Protein 5D8V (pdb70)

B-factor: mean 5.88, std 4.61, range [1.9, 56.26]

Secondary structure (DSSP, 8-state):
---TTB--TT-HHHHHHT-BSSGGGS-HHHH--TTS-GGG--GGGBTTEEEEEEETTEEEETTSTT-BEETT-B-TT--B---

Radius of gyration: 11.45 Å; Cα contacts (8 Å, |Δi|>4): 196; chains: 1; bounding box: 30×28×24 Å

Solvent-accessible surface area: 4883 Å² total; per-residue (Å²): 144,50,37,122,66,11,4,79,85,122,22,111,60,2,108,80,38,115,22,50,82,46,4,110,148,27,97,27,83,86,38,65,101,94,52,51,79,34,112,90,0,52,13,43,39,12,63,62,35,68,74,155,64,43,137,50,76,41,28,1,13,104,50,5,109,72,84,19,3,16,24,74,0,2,14,33,32,7,60,73,106,90,87

Organism: Thermochromatium tepidum (NCBI:txid1050)

InterPro domains:
  IPR000170 High potential iron-sulphur protein [PF01355] (7-82)
  IPR000170 High potential iron-sulphur protein [PS51373] (1-83)
  IPR036369 High potential iron-sulphur protein superfamily [G3DSA:4.10.490.10] (2-83)
  IPR036369 High potential iron-sulphur protein superfamily [SSF57652] (3-83)

Sequence (83 aa):
AAAAPPANNAVTTAADDDDPTAIALKYNQQDATKKSERVAAARRPGLPPPPEEEEQHCANCQFMMQQAANNVVGGEEGDWKKKGCQQLFPPGGKKLINVNGWCASWTLKAAGG

Foldseek 3Di:
DFPPQADDDPPPVCVVFQKDLAQVPGPQCVLVDDDDNSVVFFQLQFQQWDPPDDDDQWTDGVVRPSGTGGRNMDTSVGDGNPD

Structure (mmCIF, N/CA/C/O backbone):
data_5D8V
#
_entry.id   5D8V
#
_cell.length_a   46.478
_cell.length_b   58.905
_cell.length_c   23.436
_cell.angle_alpha   90.00
_cell.angle_beta   90.00
_cell.angle_gamma   90.00
#
_symmetry.space_group_name_H-M   'P 21 21 21'
#
loop_
_entity.id
_entity.type
_entity.pdbx_description
1 polymer 'High-potential iron-sulfur protein'
2 non-polymer 'IRON/SULFUR CLUSTER'
3 non-polymer 'SULFATE ION'
4 non-polymer GLYCEROL
5 water water
#
loop_
_atom_site.group_PDB
_atom_site.id
_atom_site.type_symbol
_atom_site.label_atom_id
_atom_site.label_alt_id
_atom_site.label_comp_id
_atom_site.label_asym_id
_atom_site.label_entity_id
_atom_site.label_seq_id
_atom_site.pdbx_PDB_ins_code
_atom_site.Cartn_x
_atom_site.Cartn_y
_atom_site.Cartn_z
_atom_site.occupancy
_atom_site.B_iso_or_equiv
_atom_site.auth_seq_id
_atom_site.auth_comp_id
_atom_site.auth_asym_id
_atom_site.auth_atom_id
_atom_site.pdbx_PDB_model_num
ATOM 1 N N A ALA A 1 1 ? 30.641 34.306 2.082 0.61 6.39 1 ALA A N 1
ATOM 2 N N B ALA A 1 1 ? 31.424 34.407 2.481 0.39 10.79 1 ALA A N 1
ATOM 3 C CA A ALA A 1 1 ? 31.341 34.028 3.339 0.61 5.39 1 ALA A CA 1
ATOM 4 C CA B ALA A 1 1 ? 31.959 34.319 3.801 0.39 8.37 1 ALA A CA 1
ATOM 5 C C A ALA A 1 1 ? 30.345 33.494 4.350 0.61 4.09 1 ALA A C 1
ATOM 6 C C B ALA A 1 1 ? 30.832 33.717 4.704 0.39 8.41 1 ALA A C 1
ATOM 7 O O A ALA A 1 1 ? 29.221 33.968 4.437 0.61 5.20 1 ALA A O 1
ATOM 8 O O B ALA A 1 1 ? 29.781 34.285 4.707 0.39 8.85 1 ALA A O 1
ATOM 25 N N A ALA A 1 2 ? 30.754 32.552 5.106 0.53 4.68 2 ALA A N 1
ATOM 26 N N B ALA A 1 2 ? 31.151 32.740 5.425 0.47 5.87 2 ALA A N 1
ATOM 27 C CA A ALA A 1 2 ? 29.841 32.056 6.092 0.53 4.07 2 ALA A CA 1
ATOM 28 C CA B ALA A 1 2 ? 30.215 32.028 6.302 0.47 4.65 2 ALA A CA 1
ATOM 29 C C A ALA A 1 2 ? 29.720 32.912 7.281 0.53 3.86 2 ALA A C 1
ATOM 30 C C B ALA A 1 2 ? 29.972 32.877 7.565 0.47 3.45 2 ALA A C 1
ATOM 31 O O A ALA A 1 2 ? 30.675 33.627 7.710 0.53 3.78 2 ALA A O 1
ATOM 32 O O B ALA A 1 2 ? 30.883 33.562 8.074 0.47 4.25 2 ALA A O 1
ATOM 45 N N A PRO A 1 3 ?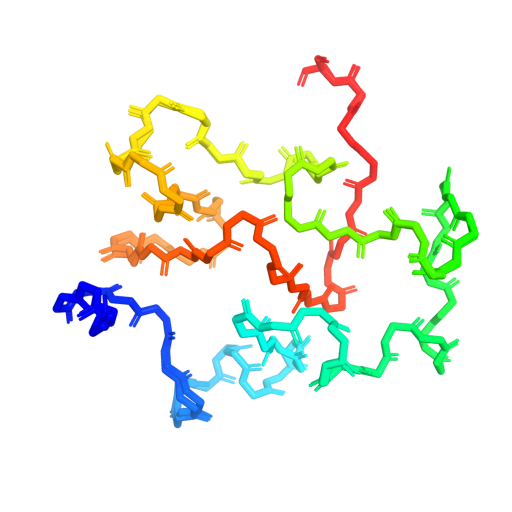 28.629 32.846 8.019 0.80 4.96 3 PRO A N 1
ATOM 46 N N B PRO A 1 3 ? 28.671 32.801 8.043 0.20 2.60 3 PRO A N 1
ATOM 47 C CA A PRO A 1 3 ? 28.442 33.531 9.296 0.80 4.13 3 PRO A CA 1
ATOM 48 C CA B PRO A 1 3 ? 28.487 33.520 9.318 0.20 2.81 3 PRO A CA 1
ATOM 49 C C A PRO A 1 3 ? 29.354 32.995 10.361 0.80 4.17 3 PRO A C 1
ATOM 50 C C B PRO A 1 3 ? 29.440 32.928 10.377 0.20 2.62 3 PRO A C 1
ATOM 51 O O A PRO A 1 3 ? 29.889 31.866 10.282 0.80 4.86 3 PRO A O 1
ATOM 52 O O B PRO A 1 3 ? 29.935 31.822 10.331 0.20 2.44 3 PRO A O 1
ATOM 73 N N . ALA A 1 4 ? 29.545 33.775 11.439 1.00 3.99 4 ALA A N 1
ATOM 74 C CA . ALA A 1 4 ? 30.433 33.411 12.518 1.00 4.32 4 ALA A CA 1
ATOM 75 C C . ALA A 1 4 ? 30.022 32.133 13.228 1.00 4.36 4 ALA A C 1
ATOM 76 O O . ALA A 1 4 ? 30.876 31.427 13.766 1.00 5.98 4 ALA A O 1
ATOM 83 N N A ASN A 1 5 ? 28.690 31.832 13.229 0.52 3.27 5 ASN A N 1
ATOM 84 N N B ASN A 1 5 ? 28.761 31.803 13.216 0.48 5.22 5 ASN A N 1
ATOM 85 C CA A ASN A 1 5 ? 28.128 30.657 13.852 0.52 4.04 5 ASN A CA 1
ATOM 86 C CA B ASN A 1 5 ? 28.229 30.591 13.831 0.48 4.29 5 ASN A CA 1
ATOM 87 C C A ASN A 1 5 ? 27.841 29.562 12.799 0.52 4.02 5 ASN A C 1
ATOM 88 C C B ASN A 1 5 ? 27.794 29.544 12.848 0.48 3.63 5 ASN A C 1
ATOM 89 O O A ASN A 1 5 ? 27.068 28.649 13.131 0.52 4.23 5 ASN A O 1
ATOM 90 O O B ASN A 1 5 ? 27.066 28.598 13.133 0.48 4.43 5 ASN A O 1
ATOM 111 N N . ALA A 1 6 ? 28.403 29.606 11.606 1.00 3.96 6 ALA A N 1
ATOM 112 C CA . ALA A 1 6 ? 28.145 28.555 10.657 1.00 3.87 6 ALA A CA 1
ATOM 113 C C . ALA A 1 6 ? 28.676 27.235 11.178 1.00 4.08 6 ALA A C 1
ATOM 114 O O . ALA A 1 6 ? 29.755 27.153 11.795 1.00 5.73 6 ALA A O 1
ATOM 121 N N . VAL A 1 7 ? 27.961 26.143 10.852 1.00 3.91 7 VAL A N 1
ATOM 122 C CA . VAL A 1 7 ? 28.505 24.817 11.055 1.00 3.63 7 VAL A CA 1
ATOM 123 C C . VAL A 1 7 ? 29.749 24.681 10.183 1.00 4.15 7 VAL A C 1
ATOM 124 O O . VAL A 1 7 ? 29.689 24.979 8.972 1.00 5.31 7 VAL A O 1
ATOM 137 N N A THR A 1 8 ? 30.790 24.183 10.791 0.53 4.20 8 THR A N 1
ATOM 138 N N B THR A 1 8 ? 30.921 24.293 10.792 0.47 4.35 8 THR A N 1
ATOM 139 C CA A THR A 1 8 ? 32.015 24.086 10.057 0.53 3.53 8 THR A CA 1
ATOM 140 C CA B THR A 1 8 ? 32.296 24.062 10.219 0.47 6.54 8 THR A CA 1
ATOM 141 C C A THR A 1 8 ? 32.401 22.598 9.878 0.53 3.04 8 THR A C 1
ATOM 142 C C B THR A 1 8 ? 32.701 22.642 10.179 0.47 6.97 8 THR A C 1
ATOM 143 O O A THR A 1 8 ? 31.895 21.700 10.543 0.53 3.60 8 THR A O 1
ATOM 144 O O B THR A 1 8 ? 32.099 21.740 10.759 0.47 5.52 8 THR A O 1
ATOM 165 N N A ALA A 1 9 ? 33.413 22.396 9.013 0.74 3.91 9 ALA A N 1
ATOM 166 N N B ALA A 1 9 ? 34.006 22.477 9.565 0.26 6.53 9 ALA A N 1
ATOM 167 C CA A ALA A 1 9 ? 33.895 21.069 8.713 0.74 3.72 9 ALA A CA 1
ATOM 168 C CA B ALA A 1 9 ? 34.437 21.124 9.193 0.26 5.81 9 ALA A CA 1
ATOM 169 C C A ALA A 1 9 ? 34.539 20.369 9.902 0.74 3.42 9 ALA A C 1
ATOM 170 C C B ALA A 1 9 ? 34.948 20.290 10.331 0.26 4.93 9 ALA A C 1
ATOM 171 O O A ALA A 1 9 ? 34.683 19.158 9.864 0.74 5.14 9 ALA A O 1
ATOM 172 O O B ALA A 1 9 ? 34.920 19.049 10.133 0.26 5.52 9 ALA A O 1
ATOM 185 N N A ASP A 1 10 ? 34.948 21.112 10.935 0.74 3.21 10 ASP A N 1
ATOM 186 N N B ASP A 1 10 ? 35.422 20.881 11.478 0.26 4.16 10 ASP A N 1
ATOM 187 C CA A ASP A 1 10 ? 35.631 20.539 12.086 0.74 3.34 10 ASP A CA 1
ATOM 188 C CA B ASP A 1 10 ? 35.908 20.115 12.612 0.26 3.69 10 ASP A CA 1
ATOM 189 C C A ASP A 1 10 ? 34.692 20.202 13.228 0.74 3.23 10 ASP A C 1
ATOM 190 C C B ASP A 1 10 ? 34.882 20.075 13.729 0.26 3.42 10 ASP A C 1
ATOM 191 O O A ASP A 1 10 ? 35.137 19.616 14.226 0.74 4.33 10 ASP A O 1
ATOM 192 O O B ASP A 1 10 ? 35.203 19.662 14.789 0.26 5.35 10 ASP A O 1
ATOM 209 N N A ASP A 1 11 ? 33.403 20.529 13.133 0.79 3.70 11 ASP A N 1
ATOM 210 N N B ASP A 1 11 ? 33.638 20.506 13.298 0.21 4.23 11 ASP A N 1
ATOM 211 C CA A ASP A 1 11 ? 32.446 20.265 14.196 0.79 3.38 11 ASP A CA 1
ATOM 212 C CA B ASP A 1 11 ? 32.511 20.272 14.164 0.21 4.26 11 ASP A CA 1
ATOM 213 C C A ASP A 1 11 ? 32.187 18.758 14.314 0.79 3.12 11 ASP A C 1
ATOM 214 C C B ASP A 1 11 ? 32.332 18.745 14.188 0.21 2.39 11 ASP A C 1
ATOM 215 O O A ASP A 1 11 ? 31.955 18.122 13.246 0.79 2.99 11 ASP A O 1
ATOM 216 O O B ASP A 1 11 ? 32.118 18.065 13.268 0.21 3.90 11 ASP A O 1
ATOM 233 N N . PRO A 1 12 ? 32.296 18.149 15.475 1.00 3.14 12 PRO A N 1
ATOM 234 C CA . PRO A 1 12 ? 32.208 16.694 15.558 1.00 3.13 12 PRO A CA 1
ATOM 235 C C . PRO A 1 12 ? 30.939 16.112 14.947 1.00 2.76 12 PRO A C 1
ATOM 236 O O . PRO A 1 12 ? 30.957 15.059 14.311 1.00 2.98 12 PRO A O 1
ATOM 247 N N . THR A 1 13 ? 29.805 16.788 15.214 1.00 2.89 13 THR A N 1
ATOM 248 C CA . THR A 1 13 ? 28.534 16.343 14.671 1.00 2.75 13 THR A CA 1
ATOM 249 C C . THR A 1 13 ? 28.496 16.497 13.151 1.00 2.68 13 THR A C 1
ATOM 250 O O . THR A 1 13 ? 27.970 15.653 12.423 1.00 3.09 13 THR A O 1
ATOM 261 N N . ALA A 1 14 ? 29.068 17.613 12.636 1.00 2.76 14 ALA A N 1
ATOM 262 C CA . ALA A 1 14 ? 29.170 17.776 11.196 1.00 2.82 14 ALA A CA 1
ATOM 263 C C . ALA A 1 14 ? 29.987 16.651 10.571 1.00 2.55 14 ALA A C 1
ATOM 264 O O . ALA A 1 14 ? 29.645 16.164 9.476 1.00 2.91 14 ALA A O 1
ATOM 271 N N . ILE A 1 15 ? 31.086 16.263 11.212 1.00 2.62 15 ILE A N 1
ATOM 272 C CA . ILE A 1 15 ? 31.889 15.163 10.689 1.00 2.66 15 ILE A CA 1
ATOM 273 C C . ILE A 1 15 ? 31.070 13.874 10.703 1.00 2.71 15 ILE A C 1
ATOM 274 O O . ILE A 1 15 ? 31.006 13.139 9.700 1.00 3.10 15 ILE A O 1
ATOM 290 N N . ALA A 1 16 ? 30.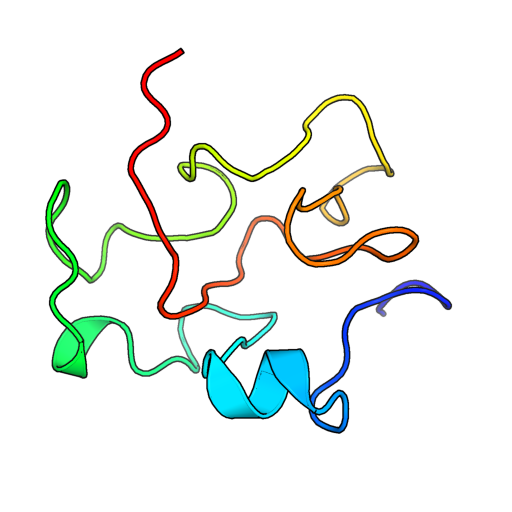423 13.578 11.838 1.00 2.70 16 ALA A N 1
ATOM 291 C CA . ALA A 1 16 ? 29.666 12.332 11.951 1.00 3.06 16 ALA A CA 1
ATOM 292 C C . ALA A 1 16 ? 28.542 12.245 10.932 1.00 3.05 16 ALA A C 1
ATOM 293 O O . ALA A 1 16 ? 28.273 11.144 10.410 1.00 4.42 16 ALA A O 1
ATOM 300 N N . LEU A 1 17 ? 27.873 13.373 10.652 1.00 2.60 17 LEU A N 1
ATOM 301 C CA . LEU A 1 17 ? 26.754 13.426 9.725 1.00 2.63 17 LEU A CA 1
ATOM 302 C C . LEU A 1 17 ? 27.183 13.725 8.284 1.00 2.61 17 LEU A C 1
ATOM 303 O O . LEU A 1 17 ? 26.343 13.813 7.383 1.00 3.08 17 LEU A O 1
ATOM 319 N N . LYS A 1 18 ? 28.486 13.915 8.041 1.00 2.52 18 LYS A N 1
ATOM 320 C CA . LYS A 1 18 ? 28.967 14.223 6.700 1.00 2.56 18 LYS A CA 1
ATOM 321 C C . LYS A 1 18 ? 28.283 15.460 6.121 1.00 2.61 18 LYS A C 1
ATOM 322 O O . LYS A 1 18 ? 27.989 15.566 4.929 1.00 3.26 18 LYS A O 1
ATOM 351 N N . TYR A 1 19 ? 28.097 16.485 6.973 1.00 2.50 19 TYR A N 1
ATOM 352 C CA . TYR A 1 19 ? 27.591 17.760 6.490 1.00 2.40 19 TYR A CA 1
ATOM 353 C C . TYR A 1 19 ? 28.572 18.426 5.539 1.00 2.56 19 TYR A C 1
ATOM 354 O O . TYR A 1 19 ? 29.796 18.439 5.774 1.00 3.20 19 TYR A O 1
ATOM 372 N N . ASN A 1 20 ? 28.036 19.080 4.513 1.00 2.63 20 ASN A N 1
ATOM 373 C CA . ASN A 1 20 ? 28.794 20.065 3.761 1.00 2.72 20 ASN A CA 1
ATOM 374 C C . ASN A 1 20 ? 27.842 21.212 3.452 1.00 2.72 20 ASN A C 1
ATOM 375 O O . ASN A 1 20 ? 26.674 20.986 3.118 1.00 3.35 20 ASN A O 1
ATOM 386 N N A GLN A 1 21 ? 28.387 22.507 3.514 0.52 3.07 21 GLN A N 1
ATOM 387 N N B GLN A 1 21 ? 28.336 22.394 3.520 0.48 2.52 21 GLN A N 1
ATOM 388 C CA A GLN A 1 21 ? 27.607 23.665 3.136 0.52 3.89 21 GLN A CA 1
ATOM 389 C CA B GLN A 1 21 ? 27.516 23.571 3.218 0.48 2.42 21 GLN A CA 1
ATOM 390 C C A GLN A 1 21 ? 27.192 23.675 1.652 0.52 3.46 21 GLN A C 1
ATOM 391 C C B GLN A 1 21 ? 27.181 23.683 1.740 0.48 2.16 21 GLN A C 1
ATOM 392 O O A GLN A 1 21 ? 26.273 24.481 1.337 0.52 3.22 21 GLN A O 1
ATOM 393 O O B GLN A 1 21 ? 26.370 24.532 1.343 0.48 3.25 21 GLN A O 1
ATOM 420 N N . ASP A 1 22 ? 27.827 22.856 0.871 1.00 2.84 22 ASP A N 1
ATOM 421 C CA . ASP A 1 22 ? 27.543 22.777 -0.560 1.00 2.89 22 ASP A CA 1
ATOM 422 C C . ASP A 1 22 ? 27.189 21.320 -0.862 1.00 2.74 22 ASP A C 1
ATOM 423 O O . ASP A 1 22 ? 28.062 20.434 -0.855 1.00 2.99 22 ASP A O 1
ATOM 432 N N . ALA A 1 23 ? 25.897 21.060 -1.125 1.00 2.74 23 ALA A N 1
ATOM 433 C CA . ALA A 1 23 ? 25.446 19.694 -1.363 1.00 2.71 23 ALA A CA 1
ATOM 434 C C . ALA A 1 23 ? 26.118 19.064 -2.579 1.00 2.79 23 ALA A C 1
ATOM 435 O O . ALA A 1 23 ? 26.145 17.824 -2.697 1.00 3.18 23 ALA A O 1
ATOM 442 N N . THR A 1 24 ? 26.630 19.877 -3.512 1.00 2.93 24 THR A N 1
ATOM 443 C CA . THR A 1 24 ? 27.339 19.306 -4.652 1.00 3.19 24 THR A CA 1
ATOM 444 C C . THR A 1 24 ? 28.712 18.730 -4.284 1.00 3.23 24 THR A C 1
ATOM 445 O O . THR A 1 24 ? 29.292 17.979 -5.075 1.00 4.08 24 THR A O 1
ATOM 456 N N A LYS A 1 25 ? 29.238 19.119 -3.064 0.68 2.87 25 LYS A N 1
ATOM 457 N N B LYS A 1 25 ? 29.120 19.001 -3.131 0.32 2.84 25 LYS A N 1
ATOM 458 C CA A LYS A 1 25 ? 30.422 18.538 -2.460 0.68 2.87 25 LYS A CA 1
ATOM 459 C CA B LYS A 1 25 ? 30.347 18.453 -2.573 0.32 3.66 25 LYS A CA 1
ATOM 460 C C A LYS A 1 25 ? 30.011 17.698 -1.239 0.68 2.74 25 LYS A C 1
ATOM 461 C C B LYS A 1 25 ? 29.986 17.511 -1.386 0.32 3.70 25 LYS A C 1
ATOM 462 O O A LYS A 1 25 ? 30.571 17.792 -0.161 0.68 3.30 25 LYS A O 1
ATOM 463 O O B LYS A 1 25 ? 30.787 17.408 -0.478 0.32 12.90 25 LYS A O 1
ATOM 500 N N . SER A 1 26 ? 28.975 16.825 -1.458 1.00 3.29 26 SER A N 1
ATOM 501 C CA . SER A 1 26 ? 28.530 15.921 -0.435 1.00 3.02 26 SER A CA 1
ATOM 502 C C . SER A 1 26 ? 28.444 14.501 -0.989 1.00 3.04 26 SER A C 1
ATOM 503 O O . SER A 1 26 ? 28.495 14.281 -2.203 1.00 3.63 26 SER A O 1
ATOM 511 N N . GLU A 1 27 ? 28.234 13.578 -0.041 1.00 3.13 27 GLU A N 1
ATOM 512 C CA . GLU A 1 27 ? 28.089 12.161 -0.337 1.00 3.07 27 GLU A CA 1
ATOM 513 C C . GLU A 1 27 ? 26.604 11.724 -0.280 1.00 3.01 27 GLU A C 1
ATOM 514 O O . GLU A 1 27 ? 26.282 10.574 0.007 1.00 3.37 27 GLU A O 1
ATOM 526 N N . ARG A 1 28 ? 25.710 12.654 -0.675 1.00 2.85 28 ARG A N 1
ATOM 527 C CA . ARG A 1 28 ? 24.294 12.328 -0.707 1.00 2.77 28 ARG A CA 1
ATOM 528 C C . ARG A 1 28 ? 23.999 11.129 -1.601 1.00 2.70 28 ARG A C 1
ATOM 529 O O . ARG A 1 28 ? 23.088 10.343 -1.283 1.00 3.14 28 ARG A O 1
ATOM 550 N N . VAL A 1 29 ? 24.702 10.956 -2.723 1.00 2.81 29 VAL A N 1
ATOM 551 C CA . VAL A 1 29 ? 24.428 9.800 -3.554 1.00 2.99 29 VAL A CA 1
ATOM 552 C C . VAL A 1 29 ? 24.750 8.497 -2.827 1.00 3.34 29 VAL A C 1
ATOM 553 O O . VAL A 1 29 ? 23.933 7.551 -2.825 1.00 4.13 29 VAL A O 1
ATOM 566 N N . ALA A 1 30 ? 25.921 8.420 -2.195 1.00 3.47 30 ALA A N 1
ATOM 567 C CA . ALA A 1 30 ? 26.286 7.192 -1.478 1.00 3.89 30 ALA A CA 1
ATOM 568 C C . ALA A 1 30 ? 25.257 6.844 -0.413 1.00 3.54 30 ALA A C 1
ATOM 569 O O . ALA A 1 30 ? 24.960 5.666 -0.172 1.00 4.12 30 ALA A O 1
ATOM 576 N N . ALA A 1 31 ? 24.770 7.868 0.311 1.00 3.32 31 ALA A N 1
ATOM 577 C CA . ALA A 1 31 ? 23.880 7.602 1.435 1.00 3.32 31 ALA A CA 1
ATOM 578 C C . ALA A 1 31 ? 22.479 7.164 0.996 1.00 3.24 31 ALA A C 1
ATOM 579 O O . ALA A 1 31 ? 21.800 6.449 1.743 1.00 3.92 31 ALA A O 1
ATOM 586 N N . ALA A 1 32 ? 22.007 7.649 -0.165 1.00 3.19 32 ALA A N 1
ATOM 587 C CA . ALA A 1 32 ? 20.714 7.238 -0.710 1.00 3.47 32 ALA A CA 1
ATOM 588 C C . ALA A 1 32 ? 19.599 7.364 0.332 1.00 3.14 32 ALA A C 1
ATOM 589 O O . ALA A 1 32 ? 18.705 6.501 0.434 1.00 3.58 32 ALA A O 1
ATOM 596 N N A ARG A 1 33 ? 19.595 8.498 1.090 0.83 2.94 33 ARG A N 1
ATOM 597 N N B ARG A 1 33 ? 19.475 8.398 0.923 0.17 2.84 33 ARG A N 1
ATOM 598 C CA A ARG A 1 33 ? 18.560 8.657 2.083 0.83 3.00 33 ARG A CA 1
ATOM 599 C CA B ARG A 1 33 ? 18.475 8.614 1.974 0.17 3.08 33 ARG A CA 1
ATOM 600 C C A ARG A 1 33 ? 17.184 8.676 1.423 0.83 2.89 33 ARG A C 1
ATOM 601 C C B ARG A 1 33 ? 17.074 8.717 1.337 0.17 3.53 33 ARG A C 1
ATOM 602 O O A ARG A 1 33 ? 17.043 9.199 0.299 0.83 3.30 33 ARG A O 1
ATOM 603 O O B ARG A 1 33 ? 16.834 9.187 0.263 0.17 3.19 33 ARG A O 1
ATOM 644 N N . PRO A 1 34 ? 16.144 8.154 2.081 1.00 3.17 34 PRO A N 1
ATOM 645 C CA . PRO A 1 34 ? 14.844 8.016 1.434 1.00 3.64 34 PRO A CA 1
ATOM 646 C C . PRO A 1 34 ? 14.081 9.336 1.383 1.00 3.35 34 PRO A C 1
ATOM 647 O O . PRO A 1 34 ? 14.247 10.217 2.246 1.00 3.80 34 PRO A O 1
ATOM 658 N N . GLY A 1 3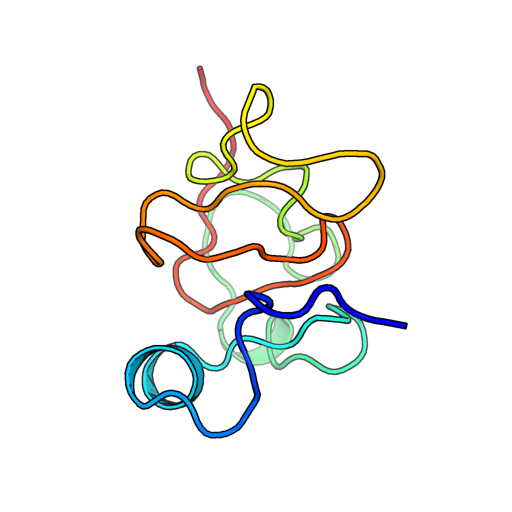5 ? 13.186 9.439 0.405 1.00 4.41 35 GLY A N 1
ATOM 659 C CA . GLY A 1 35 ? 12.220 10.521 0.295 1.00 4.80 35 GLY A CA 1
ATOM 660 C C . GLY A 1 35 ? 12.296 11.281 -1.002 1.00 4.61 35 GLY A C 1
ATOM 661 O O . GLY A 1 35 ? 11.277 11.796 -1.484 1.00 6.35 35 GLY A O 1
ATOM 665 N N . LEU A 1 36 ? 13.501 11.444 -1.551 1.00 4.38 36 LEU A N 1
ATOM 666 C CA . LEU A 1 36 ? 13.730 12.036 -2.841 1.00 4.08 36 LEU A CA 1
ATOM 667 C C . LEU A 1 36 ? 14.944 11.345 -3.441 1.00 3.81 36 LEU A C 1
ATOM 668 O O . LEU A 1 36 ? 15.829 10.910 -2.683 1.00 3.86 36 LEU A O 1
ATOM 684 N N A PRO A 1 37 ? 15.012 11.456 -4.805 0.60 5.34 37 PRO A N 1
ATOM 685 N N B PRO A 1 37 ? 15.137 11.249 -4.729 0.40 2.75 37 PRO A N 1
ATOM 686 C CA A PRO A 1 37 ? 16.405 10.829 -5.280 0.60 3.44 37 PRO A CA 1
ATOM 687 C CA B PRO A 1 37 ? 16.277 11.053 -5.524 0.40 4.98 37 PRO A CA 1
ATOM 688 C C A PRO A 1 37 ? 17.519 11.698 -4.719 0.60 3.20 37 PRO A C 1
ATOM 689 C C B PRO A 1 37 ? 17.427 11.853 -4.830 0.40 3.78 37 PRO A C 1
ATOM 690 O O A PRO A 1 37 ? 17.288 13.003 -4.550 0.60 4.36 37 PRO A O 1
ATOM 691 O O B PRO A 1 37 ? 17.340 12.889 -4.431 0.40 2.58 37 PRO A O 1
ATOM 712 N N A PRO A 1 38 ? 18.724 11.103 -4.597 0.58 2.96 38 PRO A N 1
ATOM 713 N N B PRO A 1 38 ? 18.559 11.237 -4.513 0.42 3.88 38 PRO A N 1
ATOM 714 C CA A PRO A 1 38 ? 19.727 11.852 -3.811 0.58 3.04 38 PRO A CA 1
ATOM 715 C CA B PRO A 1 38 ? 19.632 11.847 -3.728 0.42 3.74 38 PRO A CA 1
ATOM 716 C C A PRO A 1 38 ? 20.176 13.176 -4.362 0.58 3.17 38 PRO A C 1
ATOM 717 C C B PRO A 1 38 ? 20.121 13.166 -4.367 0.42 2.57 38 PRO A C 1
ATOM 718 O O A PRO A 1 38 ? 20.510 14.082 -3.557 0.58 3.06 38 PRO A O 1
ATOM 719 O O B PRO A 1 38 ? 20.394 14.112 -3.650 0.42 3.10 38 PRO A O 1
ATOM 740 N N A GLU A 1 39 ? 20.173 13.323 -5.634 0.64 3.06 39 GLU A N 1
ATOM 741 N N B GLU A 1 39 ? 20.296 13.214 -5.782 0.36 1.90 39 GLU A N 1
ATOM 742 C CA A GLU A 1 39 ? 20.707 14.534 -6.216 0.64 3.18 39 GLU A CA 1
ATOM 743 C CA B GLU A 1 39 ? 20.699 14.506 -6.362 0.36 2.04 39 GLU A CA 1
ATOM 744 C C A GLU A 1 39 ? 19.801 15.722 -6.017 0.64 2.94 39 GLU A C 1
ATOM 745 C C B GLU A 1 39 ? 19.742 15.670 -5.997 0.36 2.31 39 GLU A C 1
ATOM 746 O O A GLU A 1 39 ? 20.118 16.877 -6.262 0.64 3.27 39 GLU A O 1
ATOM 747 O O B GLU A 1 39 ? 20.256 16.812 -6.160 0.36 2.24 39 GLU A O 1
ATOM 770 N N A GLU A 1 40 ? 18.550 15.366 -5.519 0.61 2.55 40 GLU A N 1
ATOM 771 N N B GLU A 1 40 ? 18.527 15.537 -5.644 0.39 2.56 40 GLU A N 1
ATOM 772 C CA A GLU A 1 40 ? 17.575 16.390 -5.267 0.61 2.39 40 GLU A CA 1
ATOM 773 C CA B GLU A 1 40 ? 17.581 16.625 -5.342 0.39 2.87 40 GLU A CA 1
ATOM 774 C C A GLU A 1 40 ? 17.567 16.881 -3.829 0.61 2.38 40 GLU A C 1
ATOM 775 C C B GLU A 1 40 ? 17.624 17.108 -3.883 0.39 2.88 40 GLU A C 1
ATOM 776 O O A GLU A 1 40 ? 16.785 17.823 -3.514 0.61 3.00 40 GLU A O 1
ATOM 777 O O B GLU A 1 40 ? 17.027 18.099 -3.522 0.39 4.74 40 GLU A O 1
ATOM 800 N N . GLN A 1 41 ? 18.384 16.330 -2.987 1.00 2.55 41 GLN A N 1
ATOM 801 C CA . GLN A 1 41 ? 18.346 16.624 -1.554 1.00 2.43 41 GLN A CA 1
ATOM 802 C C . GLN A 1 41 ? 19.307 17.755 -1.183 1.00 2.48 41 GLN A C 1
ATOM 803 O O . GLN A 1 41 ? 20.498 17.716 -1.519 1.00 3.04 41 GLN A O 1
ATOM 817 N N . HIS A 1 42 ? 18.798 18.715 -0.396 1.00 2.48 42 HIS A N 1
ATOM 818 C CA . HIS A 1 42 ? 19.658 19.701 0.229 1.00 2.38 42 HIS A CA 1
ATOM 819 C C . HIS A 1 42 ? 18.885 20.315 1.403 1.00 2.37 42 HIS A C 1
ATOM 820 O O . HIS A 1 42 ? 17.704 20.023 1.603 1.00 2.68 42 HIS A O 1
ATOM 847 N N . CYS A 1 43 ? 19.548 21.174 2.193 1.00 2.42 43 CYS A N 1
ATOM 848 C CA . CYS A 1 43 ? 18.915 21.622 3.425 1.00 2.35 43 CYS A CA 1
ATOM 849 C C . CYS A 1 43 ? 17.568 22.304 3.171 1.00 2.41 43 CYS A C 1
ATOM 850 O O . CYS A 1 43 ? 16.649 22.179 3.981 1.00 2.70 43 CYS A O 1
ATOM 857 N N . ALA A 1 44 ? 17.430 23.048 2.052 1.00 2.62 44 ALA A N 1
ATOM 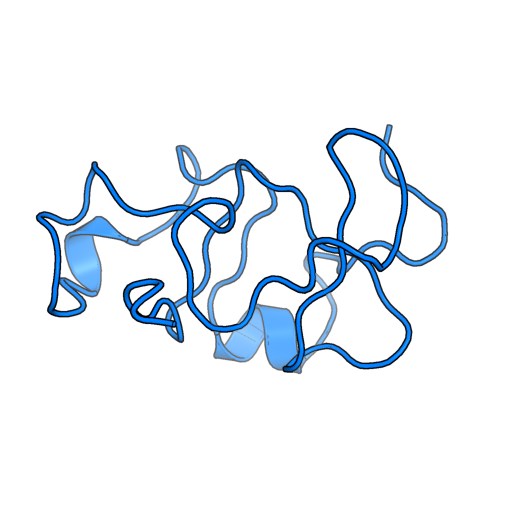858 C CA . ALA A 1 44 ? 16.197 23.789 1.843 1.00 2.99 44 ALA A CA 1
ATOM 859 C C . ALA A 1 44 ? 14.968 22.895 1.833 1.00 2.84 44 ALA A C 1
ATOM 860 O O . ALA A 1 44 ? 13.872 23.390 2.165 1.00 3.60 44 ALA A O 1
ATOM 867 N N . ASN A 1 45 ? 15.091 21.627 1.411 1.00 2.57 45 ASN A N 1
ATOM 868 C CA . ASN A 1 45 ? 13.944 20.724 1.371 1.00 2.60 45 ASN A CA 1
ATOM 869 C C . ASN A 1 45 ? 13.987 19.660 2.469 1.00 2.54 45 ASN A C 1
ATOM 870 O O . ASN A 1 45 ? 13.336 18.619 2.351 1.00 2.99 45 ASN A O 1
ATOM 881 N N . CYS A 1 46 ? 14.682 19.989 3.574 1.00 2.53 46 CYS A N 1
ATOM 882 C CA . CYS A 1 46 ? 14.806 19.108 4.719 1.00 2.35 46 CYS A CA 1
ATOM 883 C C . CYS A 1 46 ? 13.898 19.545 5.870 1.00 2.37 46 CYS A C 1
ATOM 884 O O . CYS A 1 46 ? 13.785 20.736 6.204 1.00 2.79 46 CYS A O 1
ATOM 891 N N . GLN A 1 47 ? 13.290 18.551 6.531 1.00 2.41 47 GLN A N 1
ATOM 892 C CA . GLN A 1 47 ? 12.423 18.778 7.675 1.00 2.55 47 GLN A CA 1
ATOM 893 C C . GLN A 1 47 ? 13.112 19.481 8.835 1.00 2.71 47 GLN A C 1
ATOM 894 O O . GLN A 1 47 ? 12.420 20.103 9.661 1.00 3.70 47 GLN A O 1
ATOM 908 N N . PHE A 1 48 ? 14.439 19.360 8.974 1.00 2.56 48 PHE A N 1
ATOM 909 C CA . PHE A 1 48 ? 15.125 19.957 10.103 1.00 2.69 48 PHE A CA 1
ATOM 910 C C . PHE A 1 48 ? 15.568 21.393 9.861 1.00 2.83 48 PHE A C 1
ATOM 911 O O . PHE A 1 48 ? 16.029 22.046 10.817 1.00 3.45 48 PHE A O 1
ATOM 928 N N A MET A 1 49 ? 15.464 21.909 8.657 0.66 3.04 49 MET A N 1
ATOM 929 N N B MET A 1 49 ? 15.336 21.914 8.618 0.34 2.35 49 MET A N 1
ATOM 930 C CA A MET A 1 49 ? 15.853 23.306 8.373 0.66 3.12 49 MET A CA 1
ATOM 931 C CA B MET A 1 49 ? 15.759 23.269 8.401 0.34 2.70 49 MET A CA 1
ATOM 932 C C A MET A 1 49 ? 14.824 24.215 9.068 0.66 3.82 49 MET A C 1
ATOM 933 C C B MET A 1 49 ? 14.731 24.272 8.911 0.34 2.74 49 MET A C 1
ATOM 934 O O A MET A 1 49 ? 13.603 23.998 9.017 0.66 5.94 49 MET A O 1
ATOM 935 O O B MET A 1 49 ? 13.552 24.061 8.698 0.34 2.87 49 MET A O 1
ATOM 962 N N A GLN A 1 50 ? 15.326 25.208 9.785 0.51 4.08 50 GLN A N 1
ATOM 963 N N B GLN A 1 50 ? 15.256 25.303 9.599 0.49 2.77 50 GLN A N 1
ATOM 964 C CA A GLN A 1 50 ? 14.473 26.161 10.537 0.51 4.56 50 GLN A CA 1
ATOM 965 C CA B GLN A 1 50 ? 14.429 26.243 10.324 0.49 3.04 50 GLN A CA 1
ATOM 966 C C A GLN A 1 50 ? 14.450 27.474 9.745 0.51 4.79 50 GLN A C 1
ATOM 967 C C B GLN A 1 50 ? 14.398 27.596 9.611 0.49 3.57 50 GLN A C 1
ATOM 968 O O A GLN A 1 50 ? 15.353 28.336 9.833 0.51 5.98 50 GLN A O 1
ATOM 969 O O B GLN A 1 50 ? 15.383 28.347 9.605 0.49 3.85 50 GLN A O 1
ATOM 996 N N A ALA A 1 51 ? 13.326 27.714 8.946 0.64 4.90 51 ALA A N 1
ATOM 997 N N B ALA A 1 51 ? 13.211 27.836 9.006 0.36 5.32 51 ALA A N 1
ATOM 998 C CA A ALA A 1 51 ? 13.268 28.844 8.062 0.64 7.41 51 ALA A CA 1
ATOM 999 C CA B ALA A 1 51 ? 12.972 28.983 8.177 0.36 5.95 51 ALA A CA 1
ATOM 1000 C C A ALA A 1 51 ? 13.155 30.200 8.757 0.64 5.90 51 ALA A C 1
ATOM 1001 C C B ALA A 1 51 ? 12.996 30.258 9.045 0.36 5.86 51 ALA A C 1
ATOM 1002 O O A ALA A 1 51 ? 13.418 31.248 8.145 0.64 8.42 51 ALA A O 1
ATOM 1003 O O B ALA A 1 51 ? 13.147 31.334 8.452 0.36 7.94 51 ALA A O 1
ATOM 1016 N N A ASN A 1 52 ? 12.782 30.176 10.036 0.58 5.40 52 ASN A N 1
ATOM 1017 N N B ASN A 1 52 ? 12.794 30.116 10.357 0.42 3.86 52 ASN A N 1
ATOM 1018 C CA A ASN A 1 52 ? 12.570 31.365 10.831 0.58 5.25 52 ASN A CA 1
ATOM 1019 C CA B ASN A 1 52 ? 12.736 31.344 11.152 0.42 4.21 52 ASN A CA 1
ATOM 1020 C C A ASN A 1 52 ? 13.876 31.766 11.587 0.58 5.20 52 ASN A C 1
ATOM 1021 C C B ASN A 1 52 ? 14.004 31.622 11.970 0.42 4.36 52 ASN A C 1
ATOM 1022 O O A ASN A 1 52 ? 13.878 32.772 12.270 0.58 6.91 52 ASN A O 1
ATOM 1023 O O B ASN A 1 52 ? 13.908 32.300 13.009 0.42 7.31 52 ASN A O 1
ATOM 1044 N N A VAL A 1 53 ? 15.043 30.980 11.468 0.80 4.58 53 VAL A N 1
ATOM 1045 N N B VAL A 1 53 ? 14.922 31.233 11.224 0.20 4.28 53 VAL A N 1
ATOM 1046 C CA A VAL A 1 53 ? 16.331 31.216 12.143 0.80 4.23 53 VAL A CA 1
ATOM 1047 C CA B VAL A 1 53 ? 16.068 31.923 11.951 0.20 6.11 53 VAL A CA 1
ATOM 1048 C C A VAL A 1 53 ? 17.345 31.622 11.082 0.80 3.88 53 VAL A C 1
ATOM 1049 C C B VAL A 1 53 ? 17.115 31.977 10.825 0.20 5.32 53 VAL A C 1
ATOM 1050 O O A VAL A 1 53 ? 17.370 31.019 10.005 0.80 6.61 53 VAL A O 1
ATOM 1051 O O B VAL A 1 53 ? 17.195 31.381 9.763 0.20 3.67 53 VAL A O 1
ATOM 1076 N N A GLY A 1 54 ? 18.163 32.624 11.390 0.71 3.60 54 GLY A N 1
ATOM 1077 N N B GLY A 1 54 ? 18.169 32.806 11.262 0.29 4.48 54 GLY A N 1
ATOM 1078 C CA A GLY A 1 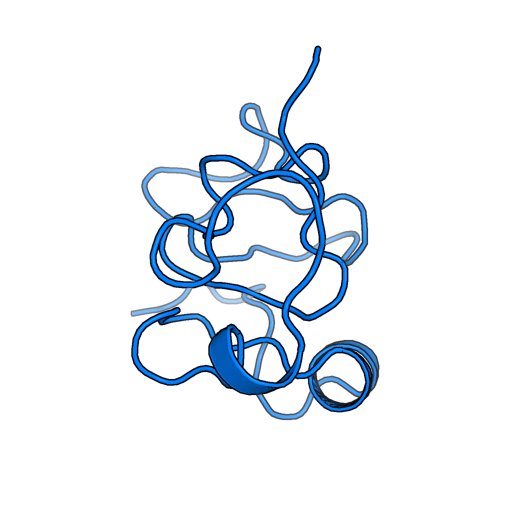54 ? 19.194 33.053 10.461 0.71 2.95 54 GLY A CA 1
ATOM 1079 C CA B GLY A 1 54 ? 19.226 33.190 10.294 0.29 4.48 54 GLY A CA 1
ATOM 1080 C C A GLY A 1 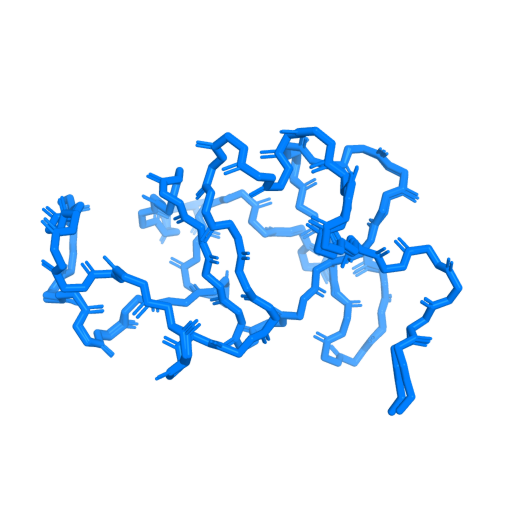54 ? 18.724 34.093 9.473 0.71 2.94 54 GLY A C 1
ATOM 1081 C C B GLY A 1 54 ? 18.735 34.233 9.320 0.29 4.55 54 GLY A C 1
ATOM 1082 O O A GLY A 1 54 ? 17.848 34.925 9.673 0.71 5.40 54 GLY A O 1
ATOM 1083 O O B GLY A 1 54 ? 17.761 34.888 9.788 0.29 2.55 54 GLY A O 1
ATOM 1090 N N A GLU A 1 55 ? 19.400 34.167 8.342 0.71 3.32 55 GLU A N 1
ATOM 1091 N N B GLU A 1 55 ? 19.451 34.236 8.176 0.29 4.96 55 GLU A N 1
ATOM 1092 C CA A GLU A 1 55 ? 19.112 35.202 7.366 0.71 3.29 55 GLU A CA 1
ATOM 1093 C CA B GLU A 1 55 ? 19.259 35.250 7.155 0.29 4.44 55 GLU A CA 1
ATOM 1094 C C A GLU A 1 55 ? 19.646 34.741 6.028 0.71 3.50 55 GLU A C 1
ATOM 1095 C C B GLU A 1 55 ? 19.728 34.705 5.805 0.29 4.52 55 GLU A C 1
ATOM 1096 O O A GLU A 1 55 ? 20.749 34.184 5.903 0.71 3.82 55 GLU A O 1
ATOM 1097 O O B GLU A 1 55 ? 20.862 34.189 5.794 0.29 5.36 55 GLU A O 1
ATOM 1120 N N . GLY A 1 56 ? 18.883 34.995 4.923 1.00 4.73 56 GLY A N 1
ATOM 1121 C CA . GLY A 1 56 ? 19.370 34.711 3.598 1.00 5.18 56 GLY A CA 1
ATOM 1122 C C . GLY A 1 56 ? 19.604 33.224 3.367 1.00 4.79 56 GLY A C 1
ATOM 1123 O O . GLY A 1 56 ? 18.732 32.385 3.671 1.00 6.29 56 GLY A O 1
ATOM 1127 N N . ASP A 1 57 ? 20.768 32.867 2.863 1.00 4.56 57 ASP A N 1
ATOM 1128 C CA . ASP A 1 57 ? 21.086 31.471 2.627 1.00 4.50 57 ASP A CA 1
ATOM 1129 C C . ASP A 1 57 ? 21.526 30.707 3.878 1.00 3.74 57 ASP A C 1
ATOM 1130 O O . ASP A 1 57 ? 21.786 29.500 3.779 1.00 5.07 57 ASP A O 1
ATOM 1139 N N . TRP A 1 58 ? 21.636 31.392 5.013 1.00 3.41 58 TRP A N 1
ATOM 1140 C CA . TRP A 1 58 ? 22.183 30.787 6.223 1.00 3.37 58 TRP A CA 1
ATOM 1141 C C . TRP A 1 58 ? 21.063 30.676 7.254 1.00 3.47 58 TRP A C 1
ATOM 1142 O O . TRP A 1 58 ? 20.629 31.681 7.832 1.00 4.67 58 TRP A O 1
ATOM 1163 N N A LYS A 1 59 ? 20.516 29.429 7.437 0.65 3.27 59 LYS A N 1
ATOM 1164 N N B LYS A 1 59 ? 20.681 29.502 7.465 0.25 2.61 59 LYS A N 1
ATOM 1165 N N C LYS A 1 59 ? 20.526 29.394 7.348 0.10 2.42 59 LYS A N 1
ATOM 1166 C CA A LYS A 1 59 ? 19.307 29.168 8.211 0.65 3.46 59 LYS A CA 1
ATOM 1167 C CA B LYS A 1 59 ? 19.461 29.240 8.177 0.25 2.13 59 LYS A CA 1
ATOM 1168 C CA C LYS A 1 59 ? 19.325 29.262 8.189 0.10 2.97 59 LYS A CA 1
ATOM 1169 C C A LYS A 1 59 ? 19.634 28.171 9.344 0.65 3.17 59 LYS A C 1
ATOM 1170 C C B LYS A 1 59 ? 19.630 28.165 9.228 0.25 2.17 59 LYS A C 1
ATOM 1171 C C C LYS A 1 59 ? 19.631 28.279 9.313 0.10 2.20 59 LYS A C 1
ATOM 1172 O O A LYS A 1 59 ? 20.700 27.573 9.415 0.65 3.28 59 LYS A O 1
ATOM 1173 O O B LYS A 1 59 ? 20.596 27.425 9.266 0.25 2.43 59 LYS A O 1
ATOM 1174 O O C LYS A 1 59 ? 20.712 27.672 9.374 0.10 2.35 59 LYS A O 1
ATOM 1229 N N . GLY A 1 60 ? 18.678 28.053 10.232 1.00 3.38 60 GLY A N 1
ATOM 1230 C CA . GLY A 1 60 ? 18.881 27.111 11.311 1.00 3.29 60 GLY A CA 1
ATOM 1231 C C . GLY A 1 60 ? 18.730 25.661 10.849 1.00 2.90 60 GLY A C 1
ATOM 1232 O O . GLY A 1 60 ? 18.082 25.357 9.842 1.00 3.26 60 GLY A O 1
ATOM 1236 N N . CYS A 1 61 ? 19.302 24.773 11.660 1.00 3.32 61 CYS A N 1
ATOM 1237 C CA . CYS A 1 61 ? 19.039 23.346 11.567 1.00 3.05 61 CYS A CA 1
ATOM 1238 C C . CYS A 1 61 ? 18.792 22.859 12.986 1.00 2.89 61 CYS A C 1
ATOM 1239 O O . CYS A 1 61 ? 19.597 23.119 13.896 1.00 3.14 61 CYS A O 1
ATOM 1246 N N A GLN A 1 62 ? 17.733 22.170 13.130 0.62 2.77 62 GLN A N 1
ATOM 1247 N N B GLN A 1 62 ? 17.635 22.053 13.282 0.38 2.43 62 GLN A N 1
ATOM 1248 C CA A GLN A 1 62 ? 17.399 21.726 14.484 0.62 2.68 62 GLN A CA 1
ATOM 1249 C CA B GLN A 1 62 ? 17.341 21.505 14.581 0.38 3.10 62 GLN A CA 1
ATOM 1250 C C A GLN A 1 62 ? 18.530 20.900 15.103 0.62 2.76 62 GLN A C 1
ATOM 1251 C C B GLN A 1 62 ? 18.502 20.761 15.197 0.38 3.04 62 GLN A C 1
ATOM 1252 O O A GLN A 1 62 ? 18.647 20.780 16.380 0.62 5.27 62 GLN A O 1
ATOM 1253 O O B GLN A 1 62 ? 18.700 20.926 16.351 0.38 2.28 62 GLN A O 1
ATOM 1280 N N . LEU A 1 63 ? 19.279 20.122 14.308 1.00 2.67 63 LEU A N 1
ATOM 1281 C CA . LEU A 1 63 ? 20.330 19.240 14.798 1.00 2.73 63 LEU A CA 1
ATOM 1282 C C . LEU A 1 63 ? 21.595 19.973 15.233 1.00 2.87 63 LEU A C 1
ATOM 1283 O O . LEU A 1 63 ? 22.473 19.374 15.862 1.00 3.54 63 LEU A O 1
ATOM 1299 N N . PHE A 1 64 ? 21.722 21.260 14.862 1.00 2.69 64 PHE A N 1
ATOM 1300 C CA . PHE A 1 64 ? 22.921 22.044 15.119 1.00 2.79 64 PHE A CA 1
ATOM 1301 C C . PHE A 1 64 ? 22.525 23.287 15.929 1.00 2.88 64 PHE A C 1
ATOM 1302 O O . PHE A 1 64 ? 22.543 24.417 15.416 1.00 3.16 64 PHE A O 1
ATOM 1319 N N A PRO A 1 65 ? 22.147 23.151 17.194 0.75 3.44 65 PRO A N 1
ATOM 1320 N N B PRO A 1 65 ? 22.111 23.022 17.184 0.25 2.90 65 PRO A N 1
ATOM 1321 C CA A PRO A 1 65 ? 21.579 24.259 17.959 0.75 4.01 65 PRO A CA 1
ATOM 1322 C CA B PRO A 1 65 ? 21.691 24.205 17.969 0.25 3.58 65 PRO A CA 1
ATOM 1323 C C A PRO A 1 65 ? 22.603 25.374 18.128 0.75 4.15 65 PRO A C 1
ATOM 1324 C C B PRO A 1 65 ? 22.854 25.155 18.160 0.25 2.82 65 PRO A C 1
ATOM 1325 O O A PRO A 1 65 ? 23.765 25.128 18.447 0.75 5.08 65 PRO A O 1
ATOM 1326 O O B PRO A 1 65 ? 23.991 24.748 18.427 0.25 3.66 65 PRO A O 1
ATOM 1347 N N A GLY A 1 66 ? 22.140 26.634 17.907 0.65 4.60 66 GLY A N 1
ATOM 1348 N N B GLY A 1 66 ? 22.499 26.444 17.992 0.35 3.37 66 GLY A N 1
ATOM 1349 C CA A GLY A 1 66 ? 23.012 27.804 18.027 0.65 5.86 66 GLY A CA 1
ATOM 1350 C CA B GLY A 1 66 ? 23.454 27.523 18.105 0.35 3.76 66 GLY A CA 1
ATOM 1351 C C A GLY A 1 66 ? 23.813 28.136 16.793 0.65 5.45 66 GLY A C 1
ATOM 1352 C C B GLY A 1 66 ? 24.235 27.804 16.847 0.35 3.44 66 GLY A C 1
ATOM 1353 O O A GLY A 1 66 ? 24.553 29.146 16.791 0.65 8.07 66 GLY A O 1
ATOM 1354 O O B GLY A 1 66 ? 25.094 28.702 16.906 0.35 4.57 66 GLY A O 1
ATOM 1361 N N A LYS A 1 67 ? 23.665 27.366 15.736 0.57 3.47 67 LYS A N 1
ATOM 1362 N N B LYS A 1 67 ? 23.999 27.059 15.772 0.43 2.96 67 LYS A N 1
ATOM 1363 C CA A LYS A 1 67 ? 24.519 27.505 14.566 0.57 3.24 67 LYS A CA 1
ATOM 1364 C CA B LYS A 1 67 ? 24.743 27.204 14.543 0.43 2.88 67 LYS A CA 1
ATOM 1365 C C A L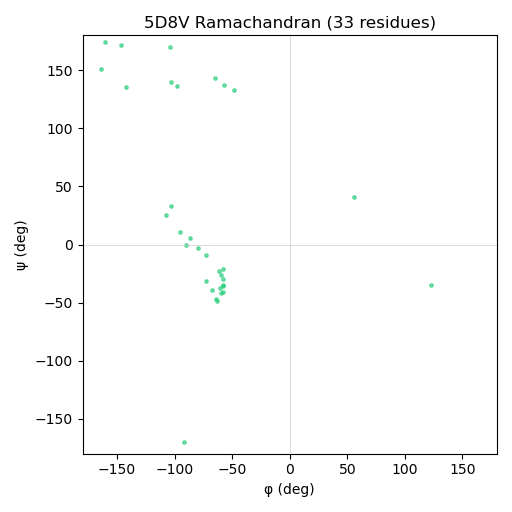YS A 1 67 ? 23.678 27.721 13.282 0.57 3.91 67 LYS A C 1
ATOM 1366 C C B LYS A 1 67 ? 23.768 27.729 13.448 0.43 2.67 67 LYS A C 1
ATOM 1367 O O A LYS A 1 67 ? 22.495 27.719 13.473 0.57 5.98 67 LYS A O 1
ATOM 1368 O O B LYS A 1 67 ? 22.503 27.862 13.523 0.43 3.57 67 LYS A O 1
ATOM 1405 N N . LEU A 1 68 ? 24.346 27.920 12.199 1.00 2.90 68 LEU A N 1
ATOM 1406 C CA . LEU A 1 68 ? 23.619 28.092 10.947 1.00 2.83 68 LEU A CA 1
ATOM 1407 C C . LEU A 1 68 ? 24.192 27.126 9.902 1.00 2.63 68 LEU A C 1
ATOM 1408 O O . LEU A 1 68 ? 25.421 26.944 9.806 1.00 3.52 68 LEU A O 1
ATOM 1424 N N . ILE A 1 69 ? 23.296 26.556 9.106 1.00 2.76 69 ILE A N 1
ATOM 1425 C CA . ILE A 1 69 ? 23.647 25.784 7.929 1.00 2.71 69 ILE A CA 1
ATOM 1426 C C . ILE A 1 69 ? 23.384 26.637 6.691 1.00 2.70 69 ILE A C 1
ATOM 1427 O O . ILE A 1 69 ? 22.803 27.723 6.769 1.00 3.40 69 ILE A O 1
ATOM 1443 N N . ASN A 1 70 ? 23.842 26.150 5.530 1.00 3.04 70 ASN A N 1
ATOM 1444 C CA . ASN A 1 70 ? 23.516 26.792 4.271 1.00 2.92 70 ASN A CA 1
ATOM 1445 C C . ASN A 1 70 ? 22.340 26.044 3.632 1.00 2.85 70 ASN A C 1
ATOM 1446 O O . ASN A 1 70 ? 22.352 24.807 3.587 1.00 3.04 70 ASN A O 1
ATOM 1457 N N . VAL A 1 71 ? 21.353 26.782 3.102 1.00 3.04 71 VAL A N 1
ATOM 1458 C CA . VAL A 1 71 ? 20.219 26.162 2.456 1.00 3.23 71 VAL A CA 1
ATOM 1459 C C . VAL A 1 71 ? 20.606 25.251 1.290 1.00 2.64 71 VAL A C 1
ATOM 1460 O O . VAL A 1 71 ? 19.808 24.379 0.892 1.00 3.08 71 VAL A O 1
ATOM 1473 N N . ASN A 1 72 ? 21.806 25.464 0.738 1.00 2.50 72 ASN A N 1
ATOM 1474 C CA . ASN A 1 72 ? 22.310 24.661 -0.357 1.00 2.53 72 ASN A CA 1
ATOM 1475 C C . ASN A 1 72 ? 23.206 23.496 0.093 1.00 2.52 72 ASN A C 1
ATOM 1476 O O . ASN A 1 72 ? 23.830 22.869 -0.774 1.00 3.28 72 ASN A O 1
ATOM 1487 N N . GLY A 1 73 ? 23.230 23.219 1.397 1.00 2.55 73 GLY A N 1
ATOM 1488 C CA . GLY A 1 73 ? 24.048 22.174 1.968 1.00 2.55 73 GLY A CA 1
ATOM 1489 C C . GLY A 1 73 ? 23.327 20.833 2.069 1.00 2.26 73 GLY A C 1
ATOM 1490 O O . GLY A 1 73 ? 22.240 20.632 1.499 1.00 2.46 73 GLY A O 1
ATOM 1494 N N . TRP A 1 74 ? 23.958 19.886 2.781 1.00 2.40 74 TRP A N 1
ATOM 1495 C CA . TRP A 1 74 ? 23.379 18.567 2.964 1.00 2.28 74 TRP A CA 1
ATOM 1496 C C . TRP A 1 74 ? 24.105 17.887 4.122 1.00 2.24 74 TRP A C 1
ATOM 1497 O O . TRP A 1 74 ? 25.303 18.120 4.322 1.00 2.79 74 TRP A O 1
ATOM 1518 N N . CYS A 1 75 ? 23.406 16.993 4.827 1.00 2.28 75 CYS A N 1
ATOM 1519 C CA . CYS A 1 75 ? 24.047 16.034 5.710 1.00 2.24 75 CYS A CA 1
ATOM 1520 C C . CYS A 1 75 ? 23.225 14.743 5.681 1.00 2.29 75 CYS A C 1
ATOM 1521 O O . CYS A 1 75 ? 22.113 14.683 5.146 1.00 2.41 75 CYS A O 1
ATOM 1528 N N . ALA A 1 76 ? 23.784 13.696 6.316 1.00 2.57 76 ALA A N 1
ATOM 1529 C CA . ALA A 1 76 ? 23.193 12.371 6.240 1.00 2.75 76 ALA A CA 1
ATOM 1530 C C . ALA A 1 76 ? 21.909 12.219 7.034 1.00 2.75 76 ALA A C 1
ATOM 1531 O O . ALA A 1 76 ? 21.226 11.185 6.865 1.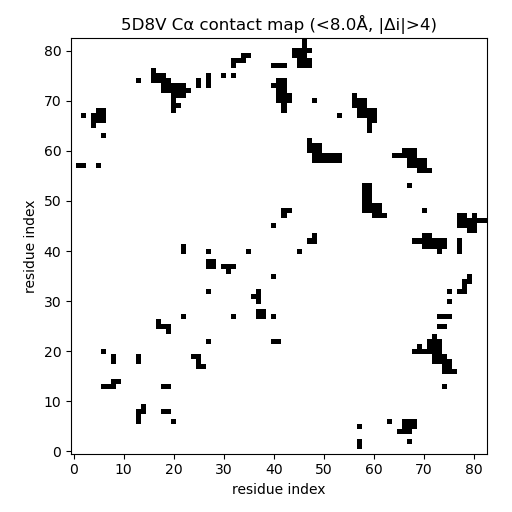00 3.44 76 ALA A O 1
ATOM 1538 N N . SER A 1 77 ? 21.541 13.211 7.845 1.00 2.56 77 SER A N 1
ATOM 1539 C CA . SER A 1 77 ? 20.238 13.235 8.486 1.00 2.66 77 SER A CA 1
ATOM 1540 C C . SER A 1 77 ? 19.153 13.873 7.619 1.00 2.57 77 SER A C 1
ATOM 1541 O O . SER A 1 77 ? 18.002 13.985 8.088 1.00 3.08 77 SER A O 1
ATOM 1554 N N . TRP A 1 78 ? 19.474 14.218 6.367 1.00 2.47 78 TRP A N 1
ATOM 1555 C CA . TRP A 1 78 ? 18.478 14.807 5.475 1.00 2.34 78 TRP A CA 1
ATOM 1556 C C . TRP A 1 78 ? 17.204 13.976 5.521 1.00 2.40 78 TRP A C 1
ATOM 1557 O O . TRP A 1 78 ? 17.239 12.739 5.369 1.00 2.79 78 TRP A O 1
ATOM 1578 N N . THR A 1 79 ? 16.079 14.674 5.670 1.00 2.50 79 THR A N 1
ATOM 1579 C CA . THR A 1 79 ? 14.759 14.075 5.788 1.00 2.70 79 THR A CA 1
ATOM 1580 C C . THR A 1 79 ? 13.797 14.986 5.037 1.00 2.53 79 THR A C 1
ATOM 1581 O O . THR A 1 79 ? 13.886 16.211 5.205 1.00 2.79 79 THR A O 1
ATOM 1592 N N . LEU A 1 80 ? 12.891 14.440 4.231 1.00 2.74 80 LEU A N 1
ATOM 1593 C CA . LEU A 1 80 ? 12.017 15.316 3.461 1.00 2.82 80 LEU A CA 1
ATOM 1594 C C . LEU A 1 80 ? 11.240 16.269 4.364 1.00 2.69 80 LEU A C 1
ATOM 1595 O O . LEU A 1 80 ? 10.641 15.861 5.373 1.00 3.00 80 LEU A O 1
ATOM 1611 N N . LYS A 1 81 ? 11.156 17.538 3.921 1.00 2.81 81 LYS A N 1
ATOM 1612 C CA . LYS A 1 81 ? 10.301 18.526 4.559 1.00 2.89 81 LYS A CA 1
ATOM 1613 C C . LYS A 1 81 ? 8.825 18.189 4.257 1.00 2.97 81 LYS A C 1
ATOM 1614 O O . LYS A 1 81 ? 8.287 18.437 3.186 1.00 4.65 81 LYS A O 1
ATOM 1633 N N A ALA A 1 82 ? 8.173 17.635 5.287 0.79 3.12 82 ALA A N 1
ATOM 1634 N N B ALA A 1 82 ? 8.205 17.466 5.085 0.21 4.35 82 ALA A N 1
ATOM 1635 C CA A ALA A 1 82 ? 6.804 17.177 5.187 0.79 3.12 82 ALA A CA 1
ATOM 1636 C CA B ALA A 1 82 ? 6.814 17.056 5.166 0.21 3.29 82 ALA A CA 1
ATOM 1637 C C A ALA A 1 82 ? 5.821 18.025 5.985 0.79 2.71 82 ALA A C 1
ATOM 1638 C C B ALA A 1 82 ? 5.977 18.146 5.858 0.21 4.34 82 ALA A C 1
ATOM 1639 O O A ALA A 1 82 ? 4.604 17.801 5.911 0.79 3.00 82 ALA A O 1
ATOM 1640 O O B ALA A 1 82 ? 4.777 18.231 5.460 0.21 6.21 82 ALA A O 1
ATOM 1653 N N A GLY A 1 83 ? 6.282 19.006 6.811 0.55 2.77 83 GLY A N 1
ATOM 1654 N N B GLY A 1 83 ? 6.371 18.920 6.703 0.45 5.16 83 GLY A N 1
ATOM 1655 C CA A GLY A 1 83 ? 5.316 19.841 7.490 0.55 2.95 83 GLY A CA 1
ATOM 1656 C CA B GLY A 1 83 ? 5.612 19.966 7.351 0.45 7.01 83 GLY A CA 1
ATOM 1657 C C A GLY A 1 83 ? 5.965 20.737 8.504 0.55 4.29 83 GLY A C 1
ATOM 1658 C C B GLY A 1 83 ? 5.278 21.149 6.581 0.45 8.23 83 GLY A C 1
ATOM 1659 O O A GLY A 1 83 ? 7.215 20.811 8.519 0.55 4.32 83 GLY A O 1
ATOM 1660 O O B GLY A 1 83 ? 5.497 21.154 5.341 0.45 10.65 83 GLY A O 1
#

Nearest PDB structures (foldseek):
  7c52-assembly1_b  TM=1.005E+00  e=1.572E-16  Thermochromatium tepidum
  1hip-assembly1_A  TM=9.771E-01  e=1.477E-14  Allochromatium vinosum
  1b0y-assembly1_A  TM=9.680E-01  e=1.692E-14  Allochromatium vinosum
  1js2-assembly1_A  TM=9.503E-01  e=1.126E-14  Allochromatium vinosum
  3hip-assembly1_A  TM=9.867E-01  e=2.549E-13  Marichromatium purpuratum

CATH classification: 4.10.490.10